Protein AF-A0A355FLI8-F1 (afdb_monomer)

Radius of gyration: 20.4 Å; Cα contacts (8 Å, |Δi|>4): 63; chains: 1; bounding box: 35×43×58 Å

pLDDT: mean 83.74, std 13.77, range [33.19, 95.75]

Structure (mmCIF, N/CA/C/O backbone):
data_AF-A0A355FLI8-F1
#
_entry.id   AF-A0A355FLI8-F1
#
loop_
_atom_site.group_PDB
_atom_site.id
_atom_site.type_symbol
_atom_site.label_atom_id
_atom_site.label_alt_id
_atom_site.label_comp_id
_atom_site.label_asym_id
_atom_site.label_entity_id
_atom_site.label_seq_id
_atom_site.pdbx_PDB_ins_code
_atom_site.Cartn_x
_atom_site.Cartn_y
_atom_site.Cartn_z
_atom_site.occupancy
_atom_site.B_iso_or_equiv
_atom_site.auth_seq_id
_atom_site.auth_comp_id
_atom_site.auth_asym_id
_atom_site.auth_atom_id
_atom_site.pdbx_PDB_model_num
ATOM 1 N N . GLU A 1 1 ? 8.936 4.999 -23.626 1.00 76.06 1 GLU A N 1
ATOM 2 C CA . GLU A 1 1 ? 9.041 3.788 -24.470 1.00 76.06 1 GLU A CA 1
ATOM 3 C C . GLU A 1 1 ? 9.319 2.562 -23.605 1.00 76.06 1 GLU A C 1
ATOM 5 O O . GLU A 1 1 ? 9.937 2.707 -22.554 1.00 76.06 1 GLU A O 1
ATOM 10 N N . LEU A 1 2 ? 8.830 1.384 -24.000 1.00 84.38 2 LEU A N 1
ATOM 11 C CA . LEU A 1 2 ? 9.020 0.122 -23.269 1.00 84.38 2 LEU A 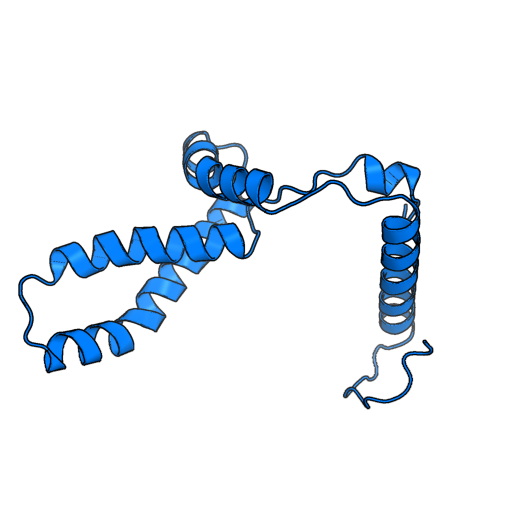CA 1
ATOM 12 C C . LEU A 1 2 ? 10.353 -0.532 -23.661 1.00 84.38 2 LEU A C 1
ATOM 14 O O . LEU A 1 2 ? 10.382 -1.493 -24.430 1.00 84.38 2 LEU A O 1
ATOM 18 N N . THR A 1 3 ? 11.449 0.042 -23.172 1.00 90.75 3 THR A N 1
ATOM 19 C CA . THR A 1 3 ? 12.825 -0.425 -23.388 1.00 90.75 3 THR A CA 1
ATOM 20 C C . THR A 1 3 ? 13.526 -0.632 -22.048 1.00 90.75 3 THR A C 1
ATOM 22 O O . THR A 1 3 ? 13.189 0.033 -21.065 1.00 90.75 3 THR A O 1
ATOM 25 N N . ILE A 1 4 ? 14.507 -1.539 -22.008 1.00 90.62 4 ILE A N 1
ATOM 26 C CA . ILE A 1 4 ? 15.278 -1.858 -20.794 1.00 90.62 4 ILE A CA 1
ATOM 27 C C . ILE A 1 4 ? 15.977 -0.599 -20.260 1.00 90.62 4 ILE A C 1
ATOM 29 O O . ILE A 1 4 ? 15.832 -0.262 -19.087 1.00 90.62 4 ILE A O 1
ATOM 33 N N . GLU A 1 5 ? 16.635 0.159 -21.142 1.00 89.19 5 GLU A N 1
ATOM 34 C CA . GLU A 1 5 ? 17.337 1.400 -20.793 1.00 89.19 5 GLU A CA 1
ATOM 35 C C . GLU A 1 5 ? 16.414 2.431 -20.133 1.00 89.19 5 GLU A C 1
ATOM 37 O O . GLU A 1 5 ? 16.752 3.010 -19.103 1.00 89.19 5 GLU A O 1
ATOM 42 N N . ASN A 1 6 ? 15.200 2.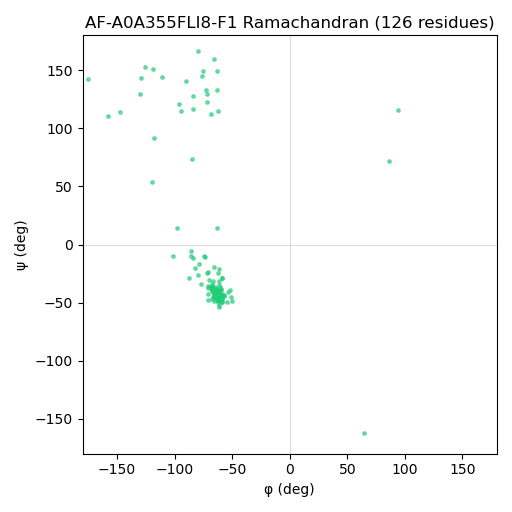625 -20.660 1.00 90.19 6 ASN A N 1
ATOM 43 C CA . ASN A 1 6 ? 14.243 3.542 -20.042 1.00 90.19 6 ASN A CA 1
ATOM 44 C C . ASN A 1 6 ? 13.685 2.984 -18.721 1.00 90.19 6 ASN A C 1
ATOM 46 O O . ASN A 1 6 ? 13.468 3.753 -17.783 1.00 90.19 6 ASN A O 1
ATOM 50 N N . ALA A 1 7 ? 13.467 1.669 -18.618 1.00 89.19 7 ALA A N 1
ATOM 51 C CA . ALA A 1 7 ? 12.965 1.029 -17.403 1.00 89.19 7 ALA A CA 1
ATOM 52 C C . ALA A 1 7 ? 13.954 1.148 -16.231 1.00 89.19 7 ALA A C 1
ATOM 54 O O . ALA A 1 7 ? 13.535 1.497 -15.128 1.00 89.19 7 ALA A O 1
ATOM 55 N N . LYS A 1 8 ? 15.261 0.985 -16.483 1.00 89.75 8 LYS A N 1
ATOM 56 C CA . LYS A 1 8 ? 16.332 1.161 -15.482 1.00 89.75 8 LYS A CA 1
ATOM 57 C C . LYS A 1 8 ? 16.366 2.560 -14.862 1.00 89.75 8 LYS A C 1
ATOM 59 O O . LYS A 1 8 ? 16.749 2.715 -13.710 1.00 89.75 8 LYS A O 1
ATOM 64 N N . THR A 1 9 ? 15.936 3.594 -15.591 1.00 89.50 9 THR A N 1
ATOM 65 C CA . THR A 1 9 ? 15.889 4.969 -15.050 1.00 89.50 9 THR A CA 1
ATOM 66 C C . THR A 1 9 ? 14.751 5.204 -14.052 1.00 89.50 9 THR A C 1
ATOM 68 O O . THR A 1 9 ? 14.683 6.272 -13.436 1.00 89.50 9 THR A O 1
ATOM 71 N N . LYS A 1 10 ? 13.809 4.262 -13.909 1.00 90.19 10 LYS A N 1
ATOM 72 C CA . LYS A 1 10 ? 12.651 4.408 -13.023 1.00 90.19 10 LYS A CA 1
ATOM 73 C C . LYS A 1 10 ? 12.964 3.870 -11.635 1.00 90.19 10 LYS A C 1
ATOM 75 O O . LYS A 1 10 ? 13.599 2.839 -11.467 1.00 90.19 10 LYS A O 1
ATOM 80 N N . THR A 1 11 ? 12.481 4.580 -10.620 1.00 88.00 11 THR A N 1
ATOM 81 C CA . THR A 1 11 ? 12.643 4.152 -9.230 1.00 88.00 11 THR A CA 1
ATOM 82 C C . THR A 1 11 ? 11.687 3.010 -8.889 1.00 88.00 11 THR A C 1
ATOM 84 O O . THR A 1 11 ? 10.537 2.995 -9.328 1.00 88.00 11 THR A O 1
ATOM 87 N N . THR A 1 12 ? 12.142 2.096 -8.035 1.00 86.88 12 THR A N 1
ATOM 88 C CA . THR A 1 12 ? 11.306 1.066 -7.402 1.00 86.88 12 THR A CA 1
ATOM 89 C C . THR A 1 12 ? 10.390 1.633 -6.311 1.00 86.88 12 THR A C 1
ATOM 91 O O . THR A 1 12 ? 9.493 0.943 -5.828 1.00 86.88 12 THR A O 1
ATOM 94 N N . LEU A 1 13 ? 10.603 2.890 -5.904 1.00 88.00 13 LEU A N 1
ATOM 95 C CA . LEU A 1 13 ? 9.931 3.512 -4.770 1.00 88.00 13 LEU A CA 1
ATOM 96 C C . LEU A 1 13 ? 8.720 4.321 -5.227 1.00 88.00 13 LEU A C 1
ATOM 98 O O . LEU A 1 13 ? 8.850 5.304 -5.956 1.00 88.00 13 LEU A O 1
ATOM 102 N N . HIS A 1 14 ? 7.538 3.965 -4.729 1.00 86.44 14 HIS A N 1
ATOM 103 C CA . HIS A 1 14 ? 6.312 4.679 -5.061 1.00 86.44 14 HIS A CA 1
ATOM 104 C C . HIS A 1 14 ? 5.507 5.048 -3.804 1.00 86.44 14 HIS A C 1
ATOM 106 O O . HIS A 1 14 ? 5.194 4.182 -2.980 1.00 86.44 14 HIS A O 1
ATOM 112 N N . PRO A 1 15 ? 5.089 6.319 -3.641 1.00 77.75 15 PRO A N 1
ATOM 113 C CA . PRO A 1 15 ? 4.371 6.761 -2.443 1.00 77.75 15 PRO A CA 1
ATOM 114 C C . PRO A 1 15 ? 2.990 6.110 -2.286 1.00 77.75 15 PRO A C 1
ATOM 116 O O . PRO A 1 15 ? 2.460 6.072 -1.180 1.00 77.75 15 PRO A O 1
ATOM 119 N N . ARG A 1 16 ? 2.423 5.556 -3.369 1.00 81.25 16 ARG A N 1
ATOM 120 C CA . ARG A 1 16 ? 1.137 4.835 -3.355 1.00 81.25 16 ARG A CA 1
ATOM 121 C C . ARG A 1 16 ? 1.273 3.306 -3.279 1.00 81.25 16 ARG A C 1
ATOM 123 O O . ARG A 1 16 ? 0.319 2.607 -3.595 1.00 81.25 16 ARG A O 1
ATOM 130 N N . CYS A 1 17 ? 2.449 2.774 -2.945 1.00 85.75 17 CYS A N 1
ATOM 131 C CA . CYS A 1 17 ? 2.638 1.326 -2.831 1.00 85.75 17 CYS A CA 1
ATOM 132 C C . CYS A 1 17 ? 1.773 0.729 -1.704 1.00 85.75 17 CYS A C 1
ATOM 134 O O . CYS A 1 17 ? 1.536 1.378 -0.682 1.00 85.75 17 CYS A O 1
ATOM 136 N N . GLY A 1 18 ? 1.348 -0.529 -1.858 1.00 83.31 18 GLY A N 1
ATOM 137 C CA . GLY A 1 18 ? 0.568 -1.251 -0.846 1.00 83.31 18 GLY A CA 1
ATOM 138 C C . GLY A 1 18 ? 1.284 -1.379 0.506 1.00 83.31 18 GLY A C 1
ATOM 139 O O . GLY A 1 18 ? 0.637 -1.360 1.550 1.00 83.31 18 GLY A O 1
ATOM 140 N N . THR A 1 19 ? 2.620 -1.402 0.517 1.00 85.19 19 THR A N 1
ATOM 141 C CA . THR A 1 19 ? 3.414 -1.373 1.759 1.00 85.19 19 THR A CA 1
ATOM 142 C C . THR A 1 19 ? 3.229 -0.064 2.531 1.00 85.19 19 THR A C 1
ATOM 144 O O . THR A 1 19 ? 3.096 -0.085 3.755 1.00 85.19 19 THR A O 1
ATOM 147 N N . SER A 1 20 ? 3.123 1.070 1.831 1.00 85.69 20 SER A N 1
ATOM 148 C CA . SER A 1 20 ? 2.781 2.361 2.438 1.00 85.69 20 SER A CA 1
ATOM 149 C C . SER A 1 20 ? 1.338 2.384 2.950 1.00 85.69 20 SER A C 1
ATOM 151 O O . SER A 1 20 ? 1.081 2.951 4.009 1.00 85.69 20 SER A O 1
ATOM 153 N N . PHE A 1 21 ? 0.397 1.740 2.249 1.00 89.69 21 PHE A N 1
ATOM 154 C CA . PHE A 1 21 ? -0.993 1.631 2.711 1.00 89.69 21 PHE A CA 1
ATOM 155 C C . PHE A 1 21 ? -1.088 0.897 4.052 1.00 89.69 21 PHE A C 1
ATOM 157 O O . PHE A 1 21 ? -1.703 1.410 4.986 1.00 89.69 21 PHE A O 1
ATOM 164 N N . LEU A 1 22 ? -0.429 -0.259 4.177 1.00 90.00 22 LEU A N 1
ATOM 165 C CA . LEU A 1 22 ? -0.415 -1.026 5.425 1.00 90.00 22 LEU A CA 1
ATOM 166 C C . LEU A 1 22 ? 0.173 -0.219 6.586 1.00 90.00 22 LEU A C 1
ATOM 168 O O . LEU A 1 22 ? -0.354 -0.266 7.697 1.00 90.00 22 LEU A O 1
ATOM 172 N N . LEU A 1 23 ? 1.218 0.569 6.327 1.00 88.62 23 LEU A N 1
ATOM 173 C CA . LEU A 1 23 ? 1.798 1.442 7.341 1.00 88.62 23 LEU A CA 1
ATOM 174 C C . LEU A 1 23 ? 0.787 2.489 7.838 1.00 88.62 23 LEU A C 1
ATOM 176 O O . LEU A 1 23 ? 0.649 2.687 9.046 1.00 88.62 23 LEU A O 1
ATOM 180 N N . TYR A 1 24 ? 0.035 3.120 6.931 1.00 89.38 24 TYR A N 1
ATOM 181 C CA . TYR A 1 24 ? -1.023 4.057 7.315 1.00 89.38 24 TYR A CA 1
ATOM 182 C C . TYR A 1 24 ? -2.146 3.377 8.094 1.00 89.38 24 TYR A C 1
ATOM 184 O O . TYR A 1 24 ? -2.631 3.958 9.061 1.00 89.38 24 TYR A O 1
ATOM 192 N N . VAL A 1 25 ? -2.533 2.154 7.727 1.00 93.19 25 VAL A N 1
ATOM 193 C CA . VAL A 1 25 ? -3.525 1.369 8.479 1.00 93.19 25 VAL A CA 1
ATOM 194 C C . VAL A 1 25 ? -3.060 1.142 9.913 1.00 93.19 25 VAL A C 1
ATOM 196 O O . VAL A 1 25 ? -3.831 1.375 10.840 1.00 93.19 25 VAL A O 1
ATOM 199 N N . VAL A 1 26 ? -1.796 0.765 10.123 1.00 92.56 26 VAL A N 1
ATOM 200 C CA . VAL A 1 26 ? -1.245 0.560 11.472 1.00 92.56 26 VAL A CA 1
ATOM 201 C C . VAL A 1 26 ? -1.264 1.858 12.282 1.00 92.56 26 VAL A C 1
ATOM 203 O O . VAL A 1 26 ? -1.765 1.859 13.406 1.00 92.56 26 VAL A O 1
ATOM 206 N N . ILE A 1 27 ? -0.798 2.974 11.714 1.00 91.56 27 ILE A N 1
ATOM 207 C CA . ILE A 1 27 ? -0.767 4.272 12.410 1.00 91.56 27 ILE A CA 1
ATOM 208 C C . ILE A 1 27 ? -2.185 4.737 12.770 1.00 91.56 27 ILE A C 1
ATOM 210 O O . ILE A 1 27 ? -2.455 5.072 13.923 1.00 91.56 27 ILE A O 1
ATOM 214 N N . VAL A 1 28 ? -3.108 4.710 11.806 1.00 93.50 28 VAL A N 1
ATOM 215 C CA . VAL A 1 28 ? -4.510 5.101 12.018 1.00 93.50 28 VAL A CA 1
ATOM 216 C C . VAL A 1 28 ? -5.176 4.183 13.040 1.00 93.50 28 VAL A C 1
ATOM 218 O O . VAL A 1 28 ? -5.891 4.664 13.917 1.00 93.50 28 VAL A O 1
ATOM 221 N N . SER A 1 29 ? -4.902 2.876 12.989 1.00 93.88 29 SER A N 1
ATOM 222 C CA . SER A 1 29 ? -5.427 1.926 13.970 1.00 93.88 29 SER A CA 1
ATOM 223 C C . SER A 1 29 ? -4.942 2.237 15.386 1.00 93.88 29 SER A C 1
ATOM 225 O O . SER A 1 29 ? -5.749 2.219 16.311 1.00 93.88 29 SER A O 1
ATOM 227 N N . ALA A 1 30 ? -3.662 2.579 15.567 1.00 93.31 30 ALA A N 1
ATOM 228 C CA . ALA A 1 30 ? -3.113 2.921 16.875 1.00 93.31 30 ALA A CA 1
ATOM 229 C C . ALA A 1 30 ? -3.794 4.168 17.451 1.00 93.31 30 ALA A C 1
ATOM 231 O O . ALA A 1 30 ? -4.196 4.155 18.611 1.00 93.31 30 ALA A O 1
ATOM 232 N N . ILE A 1 31 ? -3.997 5.201 16.627 1.00 93.94 31 ILE A N 1
ATOM 233 C CA . ILE A 1 31 ? -4.697 6.429 17.023 1.00 93.94 31 ILE A CA 1
ATOM 234 C C . ILE A 1 31 ? -6.141 6.113 17.423 1.00 93.94 31 ILE A C 1
ATOM 236 O O . ILE A 1 31 ? -6.552 6.437 18.531 1.00 93.94 31 ILE A O 1
ATOM 240 N N . ILE A 1 32 ? -6.901 5.440 16.556 1.00 93.19 32 ILE A N 1
ATOM 241 C CA . ILE A 1 32 ? -8.320 5.141 16.788 1.00 93.19 32 ILE A CA 1
ATOM 242 C C . ILE A 1 32 ? -8.510 4.253 18.021 1.00 93.19 32 ILE A C 1
ATOM 244 O O . ILE A 1 32 ? -9.334 4.558 18.882 1.00 93.19 32 ILE A O 1
ATOM 248 N N . PHE A 1 33 ? -7.733 3.175 18.144 1.00 90.81 33 PHE A N 1
ATOM 249 C CA . PHE A 1 33 ? -7.842 2.273 19.289 1.00 90.81 33 PHE A CA 1
ATOM 250 C C . PHE A 1 33 ? -7.316 2.892 20.588 1.00 90.81 33 PHE A C 1
ATOM 252 O O . PHE A 1 33 ? -7.777 2.491 21.654 1.00 90.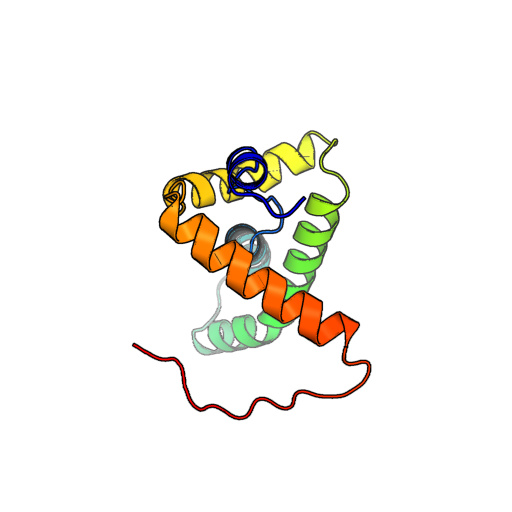81 33 PHE A O 1
ATOM 259 N N . SER A 1 34 ? -6.429 3.893 20.530 1.00 92.00 34 SER A N 1
ATOM 260 C CA . SER A 1 34 ? -5.991 4.633 21.722 1.00 92.00 34 SER A CA 1
ATOM 261 C C . SER A 1 34 ? -7.140 5.370 22.419 1.00 92.00 34 SER A C 1
ATOM 263 O O . SER A 1 34 ? -7.046 5.616 23.619 1.00 92.00 34 SER A O 1
ATOM 265 N N . PHE A 1 35 ? -8.222 5.707 21.709 1.00 90.56 35 PHE A N 1
ATOM 266 C CA . PHE A 1 35 ? -9.398 6.357 22.298 1.00 90.56 35 PHE A CA 1
ATOM 267 C C . PHE A 1 35 ? -10.416 5.371 22.897 1.00 90.56 35 PHE A C 1
ATOM 269 O O . PHE A 1 35 ? -11.350 5.799 23.567 1.00 90.56 35 PHE A O 1
ATOM 276 N N . LEU A 1 36 ? -10.264 4.059 22.673 1.00 86.50 36 LEU A N 1
ATOM 277 C CA . LEU A 1 36 ? -11.265 3.049 23.045 1.00 86.50 36 LEU A CA 1
ATOM 278 C C . LEU A 1 36 ? -11.152 2.531 24.494 1.00 86.50 36 LEU A C 1
ATOM 280 O O . LEU A 1 36 ? -12.037 1.789 24.925 1.00 86.50 36 LEU A O 1
ATOM 284 N N . GLY A 1 37 ? -10.115 2.936 25.239 1.00 83.50 37 GLY A N 1
ATOM 285 C CA . GLY A 1 37 ? -9.928 2.608 26.659 1.00 83.50 37 GLY A CA 1
ATOM 286 C C . GLY A 1 37 ? -9.717 1.116 26.954 1.00 83.50 37 GLY A C 1
ATOM 287 O O . GLY A 1 37 ? -9.380 0.329 26.066 1.00 83.50 37 GLY A O 1
ATOM 288 N N . GLU A 1 38 ? -9.902 0.720 28.219 1.00 80.25 38 GLU A N 1
ATOM 289 C CA . GLU A 1 38 ? -9.875 -0.694 28.606 1.00 80.25 38 GLU A CA 1
ATOM 290 C C . GLU A 1 38 ? -11.126 -1.423 28.115 1.00 80.25 38 GLU A C 1
ATOM 292 O O . GLU A 1 38 ? -12.255 -0.990 28.343 1.00 80.25 38 GLU A O 1
ATOM 297 N N . GLN A 1 39 ? -10.921 -2.558 27.446 1.00 83.94 39 GLN A N 1
ATOM 298 C CA . GLN A 1 39 ? -11.998 -3.370 26.889 1.00 83.94 39 GLN A CA 1
ATOM 299 C C . GLN A 1 39 ? -11.855 -4.824 27.317 1.00 83.94 39 GLN A C 1
ATOM 301 O O . GLN A 1 39 ? -10.753 -5.374 27.358 1.00 83.94 39 GLN A O 1
ATOM 306 N N . THR A 1 40 ? -12.990 -5.473 27.573 1.00 90.25 40 THR A N 1
ATOM 307 C CA . THR A 1 40 ? -13.037 -6.925 27.772 1.00 90.25 40 THR A CA 1
ATOM 308 C C . THR A 1 40 ? -12.656 -7.661 26.480 1.00 90.25 40 THR A C 1
ATOM 310 O O . THR A 1 40 ? -12.744 -7.107 25.381 1.00 90.25 40 THR A O 1
ATOM 313 N N . LEU A 1 41 ? -12.241 -8.930 26.586 1.00 89.69 41 LEU A N 1
ATOM 314 C CA . LEU A 1 41 ? -11.782 -9.734 25.440 1.00 89.69 41 LEU A CA 1
ATOM 315 C C . LEU A 1 41 ? -12.772 -9.732 24.263 1.00 89.69 41 LEU A C 1
ATOM 317 O O . LEU A 1 41 ? -12.368 -9.523 23.121 1.00 89.69 41 LEU A O 1
ATOM 321 N N . VAL A 1 42 ? -14.065 -9.911 24.543 1.00 92.56 42 VAL A N 1
ATOM 322 C CA . VAL A 1 42 ? -15.119 -9.944 23.515 1.00 92.56 42 VAL A CA 1
ATOM 323 C C . VAL A 1 42 ? -15.287 -8.574 22.862 1.00 92.56 42 VAL A C 1
ATOM 325 O O . VAL A 1 42 ? -15.297 -8.467 21.637 1.00 92.56 42 VAL A O 1
ATOM 328 N N . MET A 1 43 ? -15.349 -7.514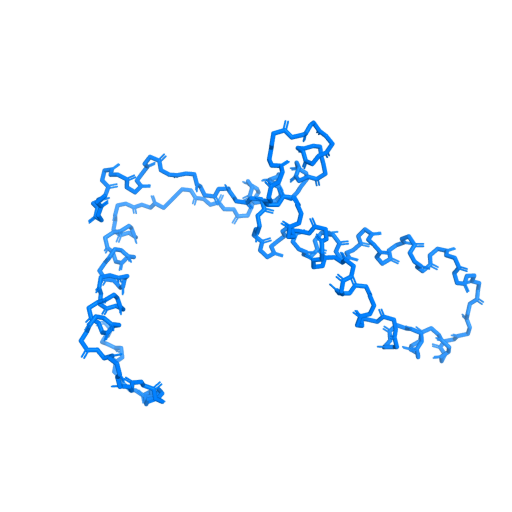 23.670 1.00 89.81 43 MET A N 1
ATOM 329 C CA . MET A 1 43 ? -15.503 -6.145 23.181 1.00 89.81 43 MET A CA 1
ATOM 330 C C . MET A 1 43 ? -14.330 -5.737 22.279 1.00 89.81 43 MET A C 1
ATOM 332 O O . MET A 1 43 ? -14.541 -5.117 21.239 1.00 89.81 43 MET A O 1
ATOM 336 N N . ARG A 1 44 ? -13.111 -6.184 22.605 1.00 89.69 44 ARG A N 1
ATOM 337 C CA . ARG A 1 44 ? -11.905 -5.960 21.799 1.00 89.69 44 ARG A CA 1
ATOM 338 C C . ARG A 1 44 ? -11.958 -6.637 20.426 1.00 89.69 44 ARG A C 1
ATOM 340 O O . ARG A 1 44 ? -11.434 -6.089 19.457 1.00 89.69 44 ARG A O 1
ATOM 347 N N . PHE A 1 45 ? -12.555 -7.824 20.327 1.00 92.12 45 PHE A N 1
ATOM 348 C CA . PHE A 1 45 ? -12.744 -8.503 19.041 1.00 92.12 45 PHE A CA 1
ATOM 349 C C . PHE A 1 45 ? -13.798 -7.801 18.188 1.00 92.12 45 PHE A C 1
ATOM 351 O O . PHE A 1 45 ? -13.547 -7.498 17.021 1.00 92.12 45 PHE A O 1
ATOM 358 N N . VAL A 1 46 ? -14.950 -7.492 18.786 1.00 93.94 46 VAL A N 1
ATOM 359 C CA . VAL A 1 46 ? -16.057 -6.820 18.095 1.00 93.94 46 VAL A CA 1
ATOM 360 C C . VAL A 1 46 ? -15.629 -5.443 17.589 1.00 93.94 46 VAL A C 1
ATOM 362 O O . VAL A 1 46 ? -15.847 -5.129 16.420 1.00 93.94 46 VAL A O 1
ATOM 365 N N . SER A 1 47 ? -14.956 -4.644 18.423 1.00 92.19 47 SER A N 1
ATOM 366 C CA . SER A 1 47 ? -14.501 -3.307 18.035 1.00 92.19 47 SER A CA 1
ATOM 367 C C . SER A 1 47 ? -13.528 -3.349 16.861 1.00 92.19 47 SER A C 1
ATOM 369 O O . SER A 1 47 ? -13.652 -2.555 15.936 1.00 92.19 47 SER A O 1
ATOM 371 N N . ARG A 1 48 ? -12.610 -4.319 16.813 1.00 91.12 48 ARG A N 1
ATOM 372 C CA . ARG A 1 48 ? -11.693 -4.464 15.672 1.00 91.12 48 ARG A CA 1
ATOM 373 C C . ARG A 1 48 ? -12.426 -4.773 14.376 1.00 91.12 48 ARG A C 1
ATOM 375 O O . ARG A 1 48 ? -12.145 -4.129 13.374 1.00 91.12 48 ARG A O 1
ATOM 382 N N . ILE A 1 49 ? -13.371 -5.709 14.393 1.00 94.25 49 ILE A N 1
ATOM 383 C CA . ILE A 1 49 ? -14.119 -6.084 13.185 1.00 94.25 49 ILE A CA 1
ATOM 384 C C . ILE A 1 49 ? -14.965 -4.908 12.684 1.00 94.25 49 ILE A C 1
ATOM 386 O O . ILE A 1 49 ? -14.954 -4.609 11.493 1.00 94.25 49 ILE A O 1
ATOM 390 N N . VAL A 1 50 ? -15.648 -4.203 13.589 1.00 94.81 50 VAL A N 1
ATOM 391 C CA . VAL A 1 50 ? -16.525 -3.079 13.228 1.00 94.81 50 VAL A CA 1
ATOM 392 C C . VAL A 1 50 ? -15.736 -1.851 12.769 1.00 94.81 50 VAL A C 1
ATOM 394 O O . VAL A 1 50 ? -16.166 -1.168 11.843 1.00 94.81 50 VAL A O 1
ATOM 397 N N . LEU A 1 51 ? -14.582 -1.556 13.378 1.00 94.00 51 LEU A N 1
ATOM 398 C CA . LEU A 1 51 ? -13.778 -0.382 13.020 1.00 94.00 51 LEU A CA 1
ATOM 399 C C . LEU A 1 51 ? -12.844 -0.624 11.823 1.00 94.00 51 LEU A C 1
ATOM 401 O O . LEU A 1 51 ? -12.309 0.343 11.282 1.00 94.00 51 LEU A O 1
ATOM 405 N N . LEU A 1 52 ? -12.660 -1.868 11.366 1.00 93.06 52 LEU A N 1
ATOM 406 C CA . LEU A 1 52 ? -11.803 -2.183 10.215 1.00 93.06 52 LEU A CA 1
ATOM 407 C C . LEU A 1 52 ? -12.171 -1.396 8.940 1.00 93.06 52 LEU A C 1
ATOM 409 O O . LEU A 1 52 ? -11.268 -0.779 8.369 1.00 93.06 52 LEU A O 1
ATOM 413 N N . PRO A 1 53 ? -13.446 -1.338 8.499 1.00 93.88 53 PRO A N 1
ATOM 414 C CA . PRO A 1 53 ? -13.843 -0.543 7.335 1.00 93.88 53 PRO A CA 1
ATOM 415 C C . PRO A 1 53 ? -13.545 0.952 7.496 1.00 93.88 53 PRO A C 1
ATOM 417 O O . PRO A 1 53 ? -13.105 1.598 6.547 1.00 93.88 53 PRO A O 1
ATOM 420 N N . LEU A 1 54 ? -13.736 1.495 8.703 1.00 95.38 54 LEU A N 1
ATOM 421 C CA . LEU A 1 54 ? -13.453 2.898 9.007 1.00 95.38 54 LEU A CA 1
ATOM 422 C C . LEU A 1 54 ? -11.953 3.195 8.899 1.00 95.38 54 LEU A C 1
ATOM 424 O O . LEU A 1 54 ? -11.558 4.145 8.226 1.00 95.38 54 LEU A O 1
ATOM 428 N N . ILE A 1 55 ? -11.119 2.361 9.528 1.00 95.75 55 ILE A N 1
ATOM 429 C CA . ILE A 1 55 ? -9.657 2.483 9.469 1.00 95.75 55 ILE A CA 1
ATOM 430 C C . ILE A 1 55 ? -9.194 2.395 8.011 1.00 95.75 55 ILE A C 1
ATOM 432 O O . ILE A 1 55 ? -8.462 3.268 7.551 1.00 95.75 55 ILE A O 1
ATOM 436 N N . ALA A 1 56 ? -9.664 1.389 7.266 1.00 93.62 56 ALA A N 1
ATOM 437 C CA . ALA A 1 56 ? -9.308 1.199 5.863 1.00 93.62 56 ALA A CA 1
ATOM 438 C C . ALA A 1 56 ? -9.717 2.396 4.989 1.00 93.62 56 ALA A C 1
ATOM 440 O O . ALA A 1 56 ? -8.922 2.841 4.161 1.00 93.62 56 ALA A O 1
ATOM 441 N N . GLY A 1 57 ? -10.915 2.951 5.199 1.00 94.94 57 GLY A N 1
ATOM 442 C CA . GLY A 1 57 ? -11.398 4.129 4.477 1.00 94.94 57 GLY A CA 1
ATOM 443 C C . GLY A 1 57 ? -10.544 5.372 4.736 1.00 94.94 57 GLY A C 1
ATOM 444 O O . GLY A 1 57 ? -10.130 6.047 3.794 1.00 94.94 57 GLY A O 1
ATOM 445 N N . ILE A 1 58 ? -10.202 5.639 6.000 1.00 94.50 58 ILE A N 1
ATOM 446 C CA . ILE A 1 58 ? -9.329 6.763 6.365 1.00 94.50 58 ILE A CA 1
ATOM 447 C C . ILE A 1 58 ? -7.935 6.575 5.754 1.00 94.50 58 ILE A C 1
ATOM 449 O O . ILE A 1 58 ? -7.405 7.488 5.120 1.00 94.50 58 ILE A O 1
ATOM 453 N N . SER A 1 59 ? -7.345 5.385 5.886 1.00 92.38 59 SER A N 1
ATOM 454 C CA . SER A 1 59 ? -6.034 5.080 5.303 1.00 92.38 59 SER A CA 1
ATOM 455 C C . SER A 1 59 ? -6.029 5.189 3.774 1.00 92.38 59 SER A C 1
ATOM 457 O O . SER A 1 59 ? -5.034 5.642 3.203 1.00 92.38 59 SER A O 1
ATOM 459 N N . TYR A 1 60 ? -7.130 4.825 3.108 1.00 91.44 60 TYR A N 1
ATOM 460 C CA . TYR A 1 60 ? -7.286 4.964 1.660 1.00 91.44 60 TYR A CA 1
ATOM 461 C C . TYR A 1 60 ? -7.286 6.435 1.220 1.00 91.44 60 TYR A C 1
AT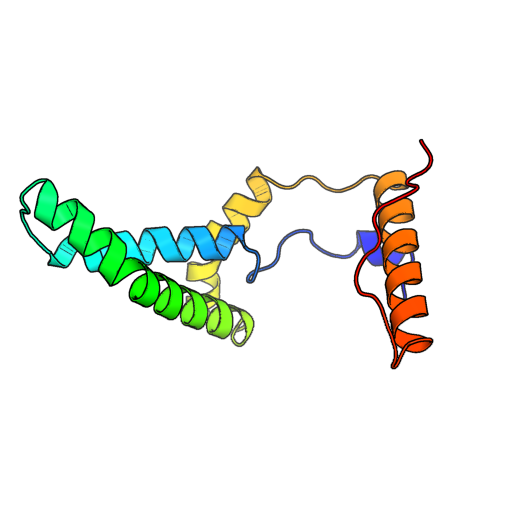OM 463 O O . TYR A 1 60 ? -6.579 6.809 0.281 1.00 91.44 60 TYR A O 1
ATOM 471 N N . GLU A 1 61 ? -8.021 7.300 1.916 1.00 91.88 61 GLU A N 1
ATOM 472 C CA . GLU A 1 61 ? -8.023 8.728 1.587 1.00 91.88 61 GLU A CA 1
ATOM 473 C C . GLU A 1 61 ? -6.654 9.369 1.864 1.00 91.88 61 GLU A C 1
ATOM 475 O O . GLU A 1 61 ? -6.156 10.140 1.042 1.00 91.88 61 GLU A O 1
ATOM 480 N N . ILE A 1 62 ? -5.962 8.972 2.939 1.00 87.69 62 ILE A N 1
ATOM 481 C CA . ILE A 1 62 ? -4.590 9.426 3.225 1.00 87.69 62 ILE A CA 1
ATOM 482 C C . ILE A 1 62 ? -3.635 9.069 2.075 1.00 87.69 62 ILE A C 1
ATOM 484 O O . ILE A 1 62 ? -2.911 9.942 1.589 1.00 87.69 62 ILE A O 1
ATOM 488 N N . ILE A 1 63 ? -3.629 7.818 1.594 1.00 85.44 63 ILE A N 1
ATOM 489 C CA . ILE A 1 63 ? -2.717 7.410 0.509 1.00 85.44 63 ILE A CA 1
ATOM 490 C C . ILE A 1 63 ? -3.079 8.063 -0.831 1.00 85.44 63 ILE A C 1
ATOM 492 O O . ILE A 1 63 ? -2.195 8.465 -1.594 1.00 85.44 63 ILE A O 1
ATOM 496 N N . LYS A 1 64 ? -4.376 8.238 -1.101 1.00 86.12 64 LYS A N 1
ATOM 497 C CA . LYS A 1 64 ? -4.885 8.927 -2.291 1.00 86.12 64 LYS A CA 1
ATOM 498 C C . LYS A 1 64 ? -4.449 10.391 -2.316 1.00 86.12 64 LYS A C 1
ATOM 500 O O . LYS A 1 64 ? -3.970 10.868 -3.347 1.00 86.12 64 LYS A O 1
ATOM 505 N N . ILE A 1 65 ? -4.541 11.093 -1.186 1.00 83.94 65 ILE A N 1
ATOM 506 C CA . ILE A 1 65 ? -4.115 12.493 -1.075 1.00 83.94 65 ILE A CA 1
ATOM 507 C C . ILE A 1 65 ? -2.588 12.608 -1.120 1.00 83.94 65 ILE A C 1
ATOM 509 O O . ILE A 1 65 ? -2.079 13.464 -1.848 1.00 83.94 65 ILE A O 1
ATOM 513 N N . SER A 1 66 ? -1.863 11.721 -0.428 1.00 80.00 66 SER A N 1
ATOM 514 C CA . SER A 1 66 ? -0.394 11.638 -0.461 1.00 80.00 66 SER A CA 1
ATOM 515 C C . SER A 1 66 ? 0.129 11.508 -1.892 1.00 80.00 66 SER A C 1
ATOM 517 O O . SER A 1 66 ? 1.078 12.178 -2.296 1.00 80.00 66 SER A O 1
ATOM 519 N N . GLY A 1 67 ? -0.557 10.706 -2.704 1.00 76.06 67 GLY A N 1
ATOM 520 C CA . GLY A 1 67 ? -0.241 10.549 -4.107 1.00 76.06 67 GLY A CA 1
ATOM 521 C C . GLY A 1 67 ? -0.589 11.748 -4.994 1.00 76.06 67 GLY A C 1
ATOM 522 O O . GLY A 1 67 ? 0.008 11.874 -6.062 1.00 76.06 67 GLY A O 1
ATOM 523 N N . LYS A 1 68 ? -1.549 12.596 -4.606 1.00 77.44 68 LYS A N 1
ATOM 524 C CA . LYS A 1 68 ? -1.967 13.790 -5.364 1.00 77.44 68 LYS A CA 1
ATOM 525 C C . LYS A 1 68 ? -1.125 15.026 -5.019 1.00 77.44 68 LYS A C 1
ATOM 527 O O . LYS A 1 68 ? -0.925 15.875 -5.878 1.00 77.44 68 LYS A O 1
ATOM 532 N N . HIS A 1 69 ? -0.601 15.112 -3.794 1.00 73.06 69 HIS A N 1
ATOM 533 C CA . HIS A 1 69 ? 0.104 16.291 -3.275 1.00 73.06 69 HIS A CA 1
ATOM 534 C C . HIS A 1 69 ? 1.555 15.983 -2.883 1.00 73.06 69 HIS A C 1
ATOM 536 O O . HIS A 1 69 ? 1.991 16.291 -1.774 1.00 73.06 69 HIS A O 1
ATOM 542 N N . GLN A 1 70 ? 2.331 15.414 -3.809 1.00 65.69 70 GLN A N 1
ATOM 543 C CA . GLN A 1 70 ? 3.749 15.085 -3.583 1.00 65.69 70 GLN A CA 1
ATOM 544 C C . GLN A 1 70 ? 4.632 16.315 -3.283 1.00 65.69 70 GLN A C 1
ATOM 546 O O . GLN A 1 70 ? 5.697 16.174 -2.688 1.00 65.69 70 GLN A O 1
ATOM 551 N N . ALA A 1 71 ? 4.193 17.519 -3.670 1.00 65.31 71 ALA A N 1
ATOM 552 C CA . ALA A 1 71 ? 4.936 18.765 -3.467 1.00 65.31 71 ALA A CA 1
ATOM 553 C C . ALA A 1 71 ? 4.834 19.333 -2.036 1.00 65.31 71 ALA A C 1
ATOM 555 O O . ALA A 1 71 ? 5.645 20.171 -1.647 1.00 65.31 71 ALA A O 1
ATOM 556 N N . PHE A 1 72 ? 3.859 18.894 -1.234 1.00 76.75 72 PHE A N 1
ATOM 557 C CA . PHE A 1 72 ? 3.665 19.410 0.123 1.00 76.75 72 PHE A CA 1
ATOM 558 C C . PHE A 1 72 ? 4.582 18.691 1.124 1.00 76.75 72 PHE A C 1
ATOM 560 O O . PHE A 1 72 ? 4.558 17.463 1.231 1.00 76.75 72 PHE A O 1
ATOM 567 N N . ILE A 1 73 ? 5.345 19.464 1.911 1.00 76.38 73 ILE A N 1
ATOM 568 C CA . ILE A 1 73 ? 6.325 18.956 2.893 1.00 76.38 73 ILE A CA 1
ATOM 569 C C . ILE A 1 73 ? 5.713 17.915 3.845 1.00 76.38 73 ILE A C 1
ATOM 571 O O . ILE A 1 73 ? 6.341 16.900 4.139 1.00 76.38 73 ILE A O 1
ATOM 575 N N . LEU A 1 74 ? 4.466 18.133 4.278 1.00 79.44 74 LEU A N 1
ATOM 576 C CA . LEU A 1 74 ? 3.779 17.254 5.223 1.00 79.44 74 LEU A CA 1
ATOM 577 C C . LEU A 1 74 ? 3.572 15.844 4.649 1.00 79.44 74 LEU A C 1
ATOM 579 O O . LEU A 1 74 ? 3.838 14.849 5.321 1.00 79.44 74 LEU A O 1
ATOM 583 N N . TRP A 1 75 ? 3.167 15.749 3.380 1.00 78.81 75 TRP A N 1
ATOM 584 C CA . TRP A 1 75 ? 2.966 14.467 2.701 1.00 78.81 75 TRP A CA 1
ATOM 585 C C . TRP A 1 75 ? 4.283 13.751 2.420 1.00 78.81 75 TRP A C 1
ATOM 587 O O . TRP A 1 75 ? 4.328 12.520 2.446 1.00 78.81 75 TRP A O 1
ATOM 597 N N . LYS A 1 76 ? 5.367 14.502 2.205 1.00 77.81 76 LYS A N 1
ATOM 598 C CA . LYS A 1 76 ? 6.714 13.942 2.059 1.00 77.81 76 LYS A CA 1
ATOM 599 C C . LYS A 1 76 ? 7.195 13.291 3.357 1.00 77.81 76 LYS A C 1
ATOM 601 O O . LYS A 1 76 ? 7.728 12.191 3.302 1.00 77.81 76 LYS A O 1
ATOM 606 N N . ILE A 1 77 ? 6.953 13.917 4.511 1.00 82.44 77 ILE A N 1
ATOM 607 C CA . ILE A 1 77 ? 7.285 13.342 5.827 1.00 82.44 77 ILE A CA 1
ATOM 608 C C . ILE A 1 77 ? 6.431 12.102 6.104 1.00 82.44 77 ILE A C 1
ATOM 610 O O . ILE A 1 77 ? 6.960 11.071 6.506 1.00 82.44 77 ILE A O 1
ATOM 614 N N . LEU A 1 78 ? 5.123 12.176 5.843 1.00 81.06 78 LEU A N 1
ATOM 615 C CA . LEU A 1 78 ? 4.205 11.073 6.126 1.00 81.06 78 LEU A CA 1
ATOM 616 C C . LEU A 1 78 ? 4.460 9.839 5.238 1.00 81.06 78 LEU A C 1
ATOM 618 O O . LEU A 1 78 ? 4.336 8.712 5.708 1.00 81.06 78 LEU A O 1
ATOM 622 N N . SER A 1 79 ? 4.869 10.040 3.981 1.00 81.19 79 SER A N 1
ATOM 623 C CA . SER A 1 79 ? 5.225 8.951 3.056 1.00 81.19 79 SER A CA 1
ATOM 624 C C . SER A 1 79 ? 6.651 8.428 3.227 1.00 81.19 79 SER A C 1
ATOM 626 O O . SER A 1 79 ? 6.929 7.293 2.837 1.00 81.19 79 SER A O 1
ATOM 628 N N . TRP A 1 80 ? 7.544 9.205 3.844 1.00 86.19 80 TRP A N 1
ATOM 629 C CA . TRP A 1 80 ? 8.934 8.826 4.093 1.00 86.19 80 TRP A CA 1
ATOM 630 C C . TRP A 1 80 ? 9.111 7.448 4.751 1.00 86.19 80 TRP A C 1
ATOM 632 O O . TRP A 1 80 ? 9.876 6.648 4.208 1.00 86.19 80 TRP A O 1
ATOM 642 N N . PRO A 1 81 ? 8.403 7.093 5.844 1.00 86.44 81 PRO A N 1
ATOM 643 C CA . PRO A 1 81 ? 8.574 5.777 6.457 1.00 86.44 81 PRO A CA 1
ATOM 644 C C . PRO A 1 81 ? 8.090 4.634 5.548 1.00 86.44 81 PRO A C 1
ATOM 646 O O . PRO A 1 81 ? 8.689 3.559 5.545 1.00 86.44 81 PRO A O 1
ATOM 649 N N . GLY A 1 82 ? 7.071 4.868 4.713 1.00 85.75 82 GLY A N 1
ATOM 650 C CA . GLY A 1 82 ? 6.621 3.896 3.711 1.00 85.75 82 GLY A CA 1
ATOM 651 C C . GLY A 1 82 ? 7.658 3.673 2.607 1.00 85.75 82 GLY A C 1
ATOM 652 O O . GLY A 1 82 ? 7.915 2.538 2.210 1.00 85.75 82 GLY A O 1
ATOM 653 N N . LEU A 1 83 ? 8.321 4.743 2.158 1.00 87.56 83 LEU A N 1
ATOM 654 C CA . LEU A 1 83 ? 9.426 4.657 1.197 1.00 87.56 83 LEU A CA 1
ATOM 655 C C . LEU A 1 83 ? 10.657 3.972 1.805 1.00 87.56 83 LEU A C 1
ATOM 657 O O . LEU A 1 83 ? 11.345 3.226 1.115 1.00 87.56 83 LEU A O 1
ATOM 661 N N . MET A 1 84 ? 10.923 4.184 3.095 1.00 88.19 84 MET A N 1
ATOM 662 C CA . MET A 1 84 ? 12.013 3.512 3.806 1.00 88.19 84 MET A CA 1
ATOM 663 C C . MET A 1 84 ? 11.764 2.003 3.914 1.00 88.19 84 MET A C 1
ATOM 665 O O . MET A 1 84 ? 12.671 1.215 3.661 1.00 88.19 84 MET A O 1
ATOM 669 N N . MET A 1 85 ? 10.524 1.594 4.203 1.00 87.00 85 MET A N 1
ATOM 670 C CA . MET A 1 85 ? 10.134 0.181 4.167 1.00 87.00 85 MET A CA 1
ATOM 671 C C . MET A 1 85 ? 10.334 -0.427 2.780 1.00 87.00 85 MET A C 1
ATOM 673 O O . MET A 1 85 ? 10.893 -1.510 2.668 1.00 87.00 85 MET A O 1
ATOM 677 N N . GLN A 1 86 ? 9.953 0.285 1.717 1.00 89.88 86 GLN A N 1
ATOM 678 C CA . GLN A 1 86 ? 10.202 -0.177 0.350 1.00 89.88 86 GLN A CA 1
ATOM 679 C C . GLN A 1 86 ? 11.698 -0.297 0.046 1.00 89.88 86 GLN A C 1
ATOM 681 O O . GLN A 1 86 ? 12.104 -1.266 -0.581 1.00 89.88 86 GLN A O 1
ATOM 686 N N . ARG A 1 87 ? 12.546 0.621 0.524 1.00 89.19 87 ARG A N 1
ATOM 687 C CA . ARG A 1 87 ? 14.008 0.475 0.390 1.00 89.19 87 ARG A CA 1
ATOM 688 C C . ARG A 1 87 ? 14.549 -0.763 1.094 1.00 89.19 87 ARG A C 1
ATOM 690 O O . ARG A 1 87 ? 15.541 -1.315 0.643 1.00 89.19 87 ARG A O 1
ATOM 697 N N . LEU A 1 88 ? 13.919 -1.182 2.190 1.00 89.50 88 LEU A N 1
ATOM 698 C CA . LEU A 1 88 ? 14.303 -2.399 2.899 1.00 89.50 88 LEU A CA 1
ATOM 699 C C . LEU A 1 88 ? 13.817 -3.667 2.177 1.00 89.50 88 LEU A C 1
ATOM 701 O O . LEU A 1 88 ? 14.496 -4.687 2.229 1.00 89.50 88 LEU A O 1
ATOM 705 N N . THR A 1 89 ? 12.653 -3.619 1.520 1.00 87.56 89 THR A N 1
ATOM 706 C CA . THR A 1 89 ? 12.009 -4.803 0.923 1.00 87.56 89 THR A CA 1
ATOM 707 C C . THR A 1 89 ? 12.177 -4.941 -0.590 1.00 87.56 89 THR A C 1
ATOM 709 O O . THR A 1 89 ? 11.826 -5.985 -1.134 1.00 87.56 89 THR A O 1
ATOM 712 N N . THR A 1 90 ? 12.693 -3.925 -1.285 1.00 90.50 90 THR A N 1
ATOM 713 C CA . THR A 1 90 ? 12.898 -3.942 -2.743 1.00 90.50 90 THR A CA 1
ATOM 714 C C . THR A 1 90 ? 14.381 -3.981 -3.095 1.00 90.50 90 THR A C 1
ATOM 716 O O . THR A 1 90 ? 15.212 -3.372 -2.424 1.00 90.50 90 THR A O 1
ATOM 719 N N . ARG A 1 91 ? 14.706 -4.697 -4.174 1.00 89.94 91 ARG A N 1
ATOM 720 C CA . ARG A 1 91 ? 16.031 -4.733 -4.804 1.00 89.94 91 ARG A CA 1
ATOM 721 C C . ARG A 1 91 ? 15.899 -4.224 -6.236 1.00 89.94 91 ARG A C 1
ATOM 723 O O . ARG A 1 91 ? 14.830 -4.377 -6.828 1.00 89.94 91 ARG A O 1
ATOM 730 N N . GLU A 1 92 ? 16.956 -3.632 -6.783 1.00 91.31 92 GLU A N 1
ATOM 731 C CA . GLU A 1 92 ? 16.977 -3.305 -8.211 1.00 91.31 92 GLU A CA 1
ATOM 732 C C . GLU A 1 92 ? 16.908 -4.599 -9.047 1.00 91.31 92 GLU A C 1
ATOM 734 O O . GLU A 1 92 ? 17.591 -5.576 -8.704 1.00 91.31 92 GLU A O 1
ATOM 739 N N . PRO A 1 93 ? 16.032 -4.649 -10.069 1.00 90.94 93 PRO A N 1
ATOM 740 C CA . PRO A 1 93 ? 15.880 -5.813 -10.933 1.00 90.94 93 PRO A CA 1
ATOM 741 C C . PRO A 1 93 ? 17.044 -5.925 -11.921 1.00 90.94 93 PRO A C 1
ATOM 743 O O . PRO A 1 93 ? 17.593 -4.915 -12.359 1.00 90.94 93 PRO A O 1
ATOM 746 N N . ASP A 1 94 ? 17.382 -7.156 -12.292 1.00 93.88 94 ASP A N 1
ATOM 747 C CA . ASP A 1 94 ? 18.380 -7.431 -13.330 1.00 93.88 94 ASP A CA 1
ATOM 748 C C . ASP A 1 94 ? 17.798 -7.265 -14.750 1.00 93.88 94 ASP A C 1
ATOM 750 O O . ASP A 1 94 ? 16.579 -7.191 -14.931 1.00 93.88 94 ASP A O 1
ATOM 754 N N . GLU A 1 95 ? 18.656 -7.221 -15.770 1.00 93.56 95 GLU A N 1
ATOM 755 C CA . GLU A 1 95 ? 18.269 -7.035 -17.176 1.00 93.56 95 GLU A CA 1
ATOM 756 C C . GLU A 1 95 ? 17.289 -8.104 -17.667 1.00 93.56 95 GLU A C 1
ATOM 758 O O . GLU A 1 95 ? 16.266 -7.759 -18.258 1.00 93.56 95 GLU A O 1
ATOM 763 N N . GLU A 1 96 ? 17.535 -9.374 -17.341 1.00 94.62 96 GLU A N 1
ATOM 764 C CA . GLU A 1 96 ? 16.641 -10.485 -17.698 1.00 94.62 96 GLU A CA 1
ATOM 765 C C . GLU A 1 96 ? 15.247 -10.312 -17.071 1.00 94.62 96 GLU A C 1
ATOM 767 O O . GLU A 1 96 ? 14.217 -10.549 -17.704 1.00 94.62 96 GLU A O 1
ATOM 772 N N . GLN A 1 97 ? 15.187 -9.829 -15.824 1.00 94.38 97 GLN A N 1
ATOM 773 C CA . GLN A 1 97 ? 13.918 -9.577 -15.135 1.00 94.38 97 GLN A CA 1
ATOM 774 C C . GLN A 1 97 ? 13.154 -8.415 -15.782 1.00 94.38 97 GLN A C 1
ATOM 776 O O . GLN A 1 97 ? 11.925 -8.454 -15.871 1.00 94.38 97 GLN A O 1
ATOM 781 N N . LEU A 1 98 ? 13.873 -7.383 -16.237 1.00 92.88 98 LEU A N 1
ATOM 782 C CA . LEU A 1 98 ? 13.295 -6.254 -16.962 1.00 92.88 98 LEU A CA 1
ATOM 783 C C . LEU A 1 98 ? 12.766 -6.673 -18.336 1.00 92.88 98 LEU A C 1
ATOM 785 O O . LEU A 1 98 ? 11.690 -6.219 -18.720 1.00 92.88 98 LEU A O 1
ATOM 789 N N . GLU A 1 99 ? 13.475 -7.543 -19.054 1.00 93.19 99 GLU A N 1
ATOM 790 C CA . GLU A 1 99 ? 13.035 -8.069 -20.348 1.00 93.19 99 GLU A CA 1
ATOM 791 C C . GLU A 1 99 ? 11.717 -8.839 -20.215 1.00 93.19 99 GLU A C 1
ATOM 793 O O . GLU A 1 99 ? 10.736 -8.498 -20.881 1.00 93.19 99 GLU A O 1
ATOM 798 N N . VAL 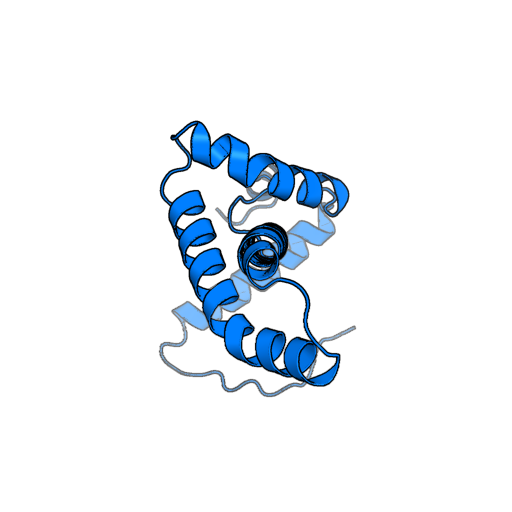A 1 100 ? 11.652 -9.795 -19.283 1.00 94.88 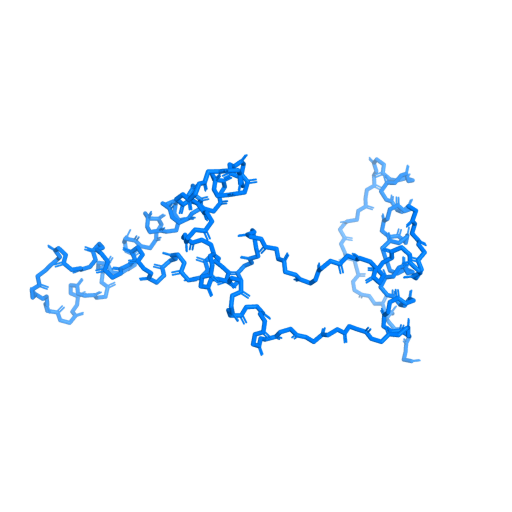100 VAL A N 1
ATOM 799 C CA . VAL A 1 100 ? 10.432 -10.571 -19.009 1.00 94.88 100 VAL A CA 1
ATOM 800 C C . VAL A 1 100 ? 9.277 -9.654 -18.596 1.00 94.88 100 VAL A C 1
ATOM 802 O O . VAL A 1 100 ? 8.157 -9.807 -19.087 1.00 94.88 100 VAL A O 1
ATOM 805 N N . ALA A 1 101 ? 9.533 -8.660 -17.738 1.00 93.56 101 ALA A N 1
ATOM 806 C CA . ALA A 1 101 ? 8.512 -7.707 -17.303 1.00 93.56 101 ALA A CA 1
ATOM 807 C C . ALA A 1 101 ? 7.981 -6.838 -18.457 1.00 93.56 101 ALA A C 1
ATOM 809 O O . ALA A 1 101 ? 6.776 -6.598 -18.548 1.00 93.56 101 ALA A O 1
ATOM 810 N N . ILE A 1 102 ? 8.862 -6.375 -19.350 1.00 93.50 102 ILE A N 1
ATOM 811 C CA . ILE A 1 102 ? 8.478 -5.594 -20.532 1.00 93.50 102 ILE A CA 1
ATOM 812 C C . ILE A 1 102 ? 7.648 -6.448 -21.490 1.00 93.50 102 ILE A C 1
ATOM 814 O O . ILE A 1 102 ? 6.652 -5.956 -22.021 1.00 93.50 102 ILE A O 1
ATOM 818 N N . LEU A 1 103 ? 8.036 -7.703 -21.709 1.00 92.69 103 LEU A N 1
ATOM 819 C CA . LEU A 1 103 ? 7.348 -8.612 -22.621 1.00 92.69 103 LEU A CA 1
ATOM 820 C C . LEU A 1 103 ? 5.941 -8.948 -22.105 1.00 92.69 103 LEU A C 1
ATOM 822 O O . LEU A 1 103 ? 4.970 -8.809 -22.846 1.00 92.69 103 LEU A O 1
ATOM 826 N N . ALA A 1 104 ? 5.811 -9.241 -20.807 1.00 94.12 104 ALA A N 1
ATOM 827 C CA . ALA A 1 104 ? 4.517 -9.437 -20.155 1.00 94.12 104 ALA A CA 1
ATOM 828 C C . ALA A 1 104 ? 3.619 -8.188 -20.240 1.00 94.12 104 ALA A C 1
ATOM 830 O O . ALA A 1 104 ? 2.432 -8.294 -20.546 1.00 94.12 104 ALA A O 1
ATOM 831 N N . LEU A 1 105 ? 4.174 -6.992 -20.005 1.00 92.38 105 LEU A N 1
ATOM 832 C CA . LEU A 1 105 ? 3.413 -5.743 -20.086 1.00 92.38 105 LEU A CA 1
ATOM 833 C C . LEU A 1 105 ? 2.972 -5.422 -21.522 1.00 92.38 105 LEU A C 1
ATOM 835 O O . LEU A 1 105 ? 1.857 -4.950 -21.725 1.00 92.38 105 LEU A O 1
ATOM 839 N N . ARG A 1 106 ? 3.821 -5.686 -22.523 1.00 91.12 106 ARG A N 1
ATOM 840 C CA . ARG A 1 106 ? 3.475 -5.507 -23.942 1.00 91.12 106 ARG A CA 1
ATOM 841 C C . ARG A 1 106 ? 2.325 -6.408 -24.364 1.00 91.12 106 ARG A C 1
ATOM 843 O O . ARG A 1 106 ? 1.454 -5.939 -25.088 1.00 91.12 106 ARG A O 1
ATOM 850 N N . GLU A 1 107 ? 2.314 -7.655 -23.904 1.00 90.12 107 GLU A N 1
ATOM 851 C CA . GLU A 1 107 ? 1.239 -8.596 -24.214 1.00 90.12 107 GLU A CA 1
ATOM 852 C C . GLU A 1 107 ? -0.096 -8.100 -23.652 1.00 90.12 107 GLU A C 1
ATOM 854 O O . GLU A 1 107 ? -1.071 -7.998 -24.388 1.00 90.12 107 GLU A O 1
ATOM 859 N N . VAL A 1 108 ? -0.127 -7.673 -22.383 1.00 90.38 108 VAL A N 1
ATOM 860 C CA . VAL A 1 108 ? -1.343 -7.112 -21.767 1.00 90.38 108 VAL A CA 1
ATOM 861 C C . VAL A 1 108 ? -1.843 -5.883 -22.527 1.00 90.38 108 VAL A C 1
ATOM 863 O O . VAL A 1 108 ? -3.028 -5.811 -22.829 1.00 90.38 108 VAL A O 1
ATOM 866 N N . LEU A 1 109 ? -0.957 -4.950 -22.886 1.00 89.12 109 LEU A N 1
ATOM 867 C CA . LEU A 1 109 ? -1.339 -3.759 -23.654 1.00 89.12 109 LEU A CA 1
ATOM 868 C C . LEU A 1 109 ? -1.850 -4.113 -25.056 1.00 89.12 109 LEU A C 1
ATOM 870 O O . LEU A 1 109 ? -2.808 -3.518 -25.532 1.00 89.12 109 LEU A O 1
ATOM 874 N N . THR A 1 110 ? -1.239 -5.107 -25.702 1.00 87.50 110 THR A N 1
ATOM 875 C CA . THR A 1 110 ? -1.672 -5.597 -27.018 1.00 87.50 110 THR A CA 1
ATOM 876 C C . THR A 1 110 ? -3.051 -6.244 -26.922 1.00 87.50 110 THR A C 1
ATOM 878 O O . THR A 1 110 ? -3.893 -6.038 -27.792 1.00 87.50 110 THR A O 1
ATOM 881 N N . LEU A 1 111 ? -3.316 -6.998 -25.853 1.00 87.00 111 LEU A N 1
ATOM 882 C CA . LEU A 1 111 ? -4.640 -7.542 -25.573 1.00 87.00 111 LEU A CA 1
ATOM 883 C C . LEU A 1 111 ? -5.653 -6.427 -25.291 1.00 87.00 111 LEU A C 1
ATOM 885 O O . LEU A 1 111 ? -6.730 -6.477 -25.864 1.00 87.00 111 LEU A O 1
ATOM 889 N N . GLU A 1 112 ? -5.333 -5.417 -24.478 1.00 85.69 112 GLU A N 1
ATOM 890 C CA . GLU A 1 112 ? -6.227 -4.277 -24.208 1.00 85.69 112 GLU A CA 1
ATOM 891 C C . GLU A 1 112 ? -6.564 -3.483 -25.482 1.00 85.69 112 GLU A C 1
ATOM 893 O O . GLU A 1 112 ? -7.735 -3.186 -25.720 1.00 85.69 112 GLU A O 1
ATOM 898 N N . ASP A 1 113 ? -5.574 -3.205 -26.337 1.00 83.62 113 ASP A N 1
ATOM 899 C CA . ASP A 1 113 ? -5.772 -2.488 -27.604 1.00 83.62 113 ASP A CA 1
ATOM 900 C C . ASP A 1 113 ? -6.591 -3.310 -28.618 1.00 83.62 113 ASP A C 1
ATOM 902 O O . ASP A 1 113 ? -7.414 -2.757 -29.354 1.00 83.62 113 ASP A O 1
ATOM 906 N N . ASN A 1 114 ? -6.404 -4.635 -28.653 1.00 77.50 114 ASN A N 1
ATOM 907 C CA . ASN A 1 114 ? -7.160 -5.532 -29.532 1.00 77.50 114 ASN A CA 1
ATOM 908 C C . ASN A 1 114 ? -8.560 -5.871 -28.981 1.00 77.50 114 ASN A C 1
ATOM 910 O O . ASN A 1 114 ? -9.468 -6.161 -29.764 1.00 77.50 114 ASN A O 1
ATOM 914 N N . ASN A 1 115 ? -8.761 -5.814 -27.657 1.00 58.22 115 ASN A N 1
ATOM 915 C CA . ASN A 1 115 ? -9.997 -6.187 -26.973 1.00 58.22 115 ASN A CA 1
ATOM 916 C C . ASN A 1 115 ? -10.647 -5.018 -26.213 1.00 58.22 115 ASN A C 1
ATOM 918 O O . ASN A 1 115 ? -10.619 -4.947 -24.986 1.00 58.22 115 ASN A O 1
ATOM 922 N N . ASN A 1 116 ? -11.544 -4.325 -26.919 1.00 55.16 116 ASN A N 1
ATOM 923 C CA . ASN A 1 116 ? -12.853 -3.953 -26.358 1.00 55.16 116 ASN A CA 1
ATOM 924 C C . ASN A 1 116 ? -13.733 -5.189 -26.019 1.00 55.16 116 ASN A C 1
ATOM 926 O O . ASN A 1 116 ? -14.938 -5.046 -25.821 1.00 55.16 116 ASN A O 1
ATOM 930 N N . ASN A 1 117 ? -13.183 -6.411 -25.978 1.00 52.28 117 ASN A N 1
ATOM 931 C CA . ASN A 1 117 ? -13.908 -7.627 -25.629 1.00 52.28 117 ASN A CA 1
ATOM 932 C C . ASN A 1 117 ? -12.992 -8.759 -25.137 1.00 52.28 117 ASN A C 1
ATOM 934 O O . ASN A 1 117 ? -12.390 -9.441 -25.944 1.00 52.28 117 ASN A O 1
ATOM 938 N N . VAL A 1 118 ? -13.090 -9.081 -23.840 1.00 52.56 118 VAL A N 1
ATOM 939 C CA . VAL A 1 118 ? -12.799 -10.400 -23.228 1.00 52.56 118 VAL A CA 1
ATOM 940 C C . VAL A 1 118 ? -11.381 -10.588 -22.670 1.00 52.56 118 VAL A C 1
ATOM 942 O O . VAL A 1 118 ? -10.417 -10.684 -23.416 1.00 52.56 118 VAL A O 1
ATOM 945 N N . LEU A 1 119 ? -11.309 -10.776 -21.341 1.00 53.47 119 LEU A N 1
ATOM 946 C CA . LEU A 1 119 ? -10.974 -12.077 -20.733 1.00 53.47 119 LEU A CA 1
ATOM 947 C C . LEU A 1 119 ? -11.697 -12.279 -19.377 1.00 53.47 119 LEU A C 1
ATOM 949 O O . LEU A 1 119 ? -11.345 -11.629 -18.393 1.00 53.47 119 LEU A O 1
ATOM 953 N N . PRO A 1 120 ? -12.638 -13.239 -19.250 1.00 45.97 120 PRO A N 1
ATOM 954 C CA . PRO A 1 120 ? -12.646 -14.139 -18.113 1.00 45.97 120 PRO A CA 1
ATOM 955 C C . PRO A 1 120 ? -11.461 -15.099 -18.283 1.00 45.97 120 PRO A C 1
ATOM 957 O O . PRO A 1 120 ? -11.303 -15.768 -19.302 1.00 45.97 120 PRO A O 1
ATOM 960 N N . ILE A 1 121 ? -10.593 -15.109 -17.284 1.00 49.31 121 ILE A N 1
ATOM 961 C CA . ILE A 1 121 ? -9.338 -15.858 -17.255 1.00 49.31 121 ILE A CA 1
ATOM 962 C C . ILE A 1 121 ? -9.628 -17.366 -17.330 1.00 49.31 121 ILE A C 1
ATOM 964 O O . ILE A 1 121 ? -10.176 -17.922 -16.378 1.00 49.31 121 ILE A O 1
ATOM 968 N N . ASN A 1 122 ? -9.217 -18.043 -18.409 1.00 40.94 122 ASN A N 1
ATOM 969 C CA . ASN A 1 122 ? -8.994 -19.489 -18.364 1.00 40.94 122 ASN A CA 1
ATOM 970 C C . ASN A 1 122 ? -7.510 -19.748 -18.070 1.00 40.94 122 ASN A C 1
ATOM 972 O O . ASN A 1 122 ? -6.635 -19.378 -18.847 1.00 40.94 122 ASN A O 1
ATOM 976 N N . LYS A 1 123 ? -7.241 -20.351 -16.908 1.00 52.19 123 LYS A N 1
ATOM 977 C CA . LYS A 1 123 ? -5.929 -20.872 -16.519 1.00 52.19 123 LYS A CA 1
ATOM 978 C C . LYS A 1 123 ? -5.604 -22.069 -17.406 1.00 52.19 123 LYS A C 1
ATOM 980 O O . LYS A 1 123 ? -6.208 -23.110 -17.187 1.00 52.19 123 LYS A O 1
ATOM 985 N N . GLN A 1 124 ? -4.612 -21.968 -18.282 1.00 51.19 124 GLN A N 1
ATOM 986 C CA . GLN A 1 124 ? -3.687 -23.063 -18.597 1.00 51.19 124 GLN A CA 1
ATOM 987 C C . GLN A 1 124 ? -2.597 -22.561 -19.550 1.00 51.19 124 GLN A C 1
ATOM 989 O O . GLN A 1 124 ? -2.878 -21.755 -20.423 1.00 51.19 124 GLN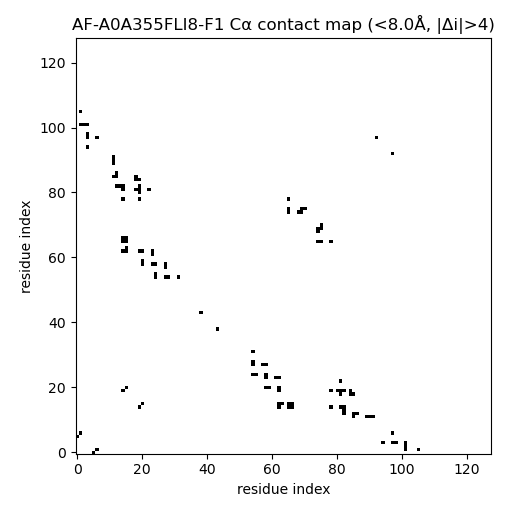 A O 1
ATOM 994 N N . GLU A 1 125 ? -1.378 -23.062 -19.328 1.00 46.25 125 GLU A N 1
ATOM 995 C CA . GLU A 1 125 ? -0.156 -22.882 -20.133 1.00 46.25 125 GLU A CA 1
ATOM 996 C C . GLU A 1 125 ? 0.689 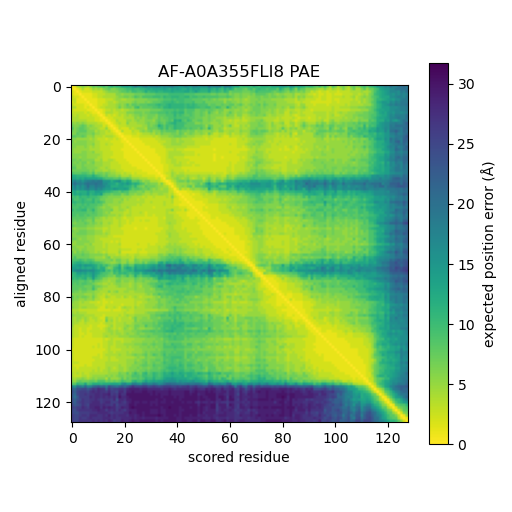-21.633 -19.831 1.00 46.25 125 GLU A C 1
ATOM 998 O O . GLU A 1 125 ? 0.826 -20.707 -20.621 1.00 46.25 125 GLU A O 1
ATOM 1003 N N . ALA A 1 126 ? 1.357 -21.674 -18.673 1.00 33.19 126 ALA A N 1
ATOM 1004 C CA . ALA A 1 126 ? 2.705 -21.124 -18.564 1.00 33.19 126 ALA A CA 1
ATOM 1005 C C . ALA A 1 126 ? 3.688 -22.210 -19.051 1.00 33.19 126 ALA A C 1
ATOM 1007 O O . ALA A 1 126 ? 3.716 -23.281 -18.432 1.00 33.19 126 ALA A O 1
ATOM 1008 N N . PRO A 1 127 ? 4.448 -22.005 -20.141 1.00 41.31 127 PRO A N 1
ATOM 1009 C CA . PRO A 1 127 ? 5.557 -22.887 -20.466 1.00 41.31 127 PRO A CA 1
ATOM 1010 C C . PRO A 1 127 ? 6.706 -22.634 -19.478 1.00 41.31 127 PRO A C 1
ATOM 1012 O O . PRO A 1 127 ? 7.021 -21.485 -19.161 1.00 41.31 127 PRO A O 1
ATOM 1015 N N . VAL A 1 128 ? 7.247 -23.740 -18.958 1.00 46.47 128 VAL A N 1
ATOM 1016 C CA . VAL A 1 128 ? 8.451 -23.833 -18.112 1.00 46.47 128 VAL A CA 1
ATOM 1017 C C . VAL A 1 128 ? 9.686 -23.422 -18.900 1.00 46.47 128 VAL A C 1
ATOM 1019 O O . VAL A 1 128 ? 9.768 -23.833 -20.080 1.00 46.47 128 VAL A O 1
#

Solvent-accessible surface area (backbone atoms only — not comparable to full-atom values): 7739 Å² total; per-residue (Å²): 123,99,43,66,76,59,52,70,76,53,76,93,69,56,73,69,37,70,69,28,43,54,51,40,34,53,54,48,43,53,59,59,56,66,73,60,66,90,65,57,76,67,55,50,52,54,50,50,65,68,44,44,65,57,39,50,51,53,27,49,54,52,38,55,48,40,61,73,40,66,85,40,69,68,38,46,60,69,37,42,63,33,45,50,51,43,63,73,76,54,74,90,77,53,70,70,58,44,50,54,50,47,53,55,51,50,52,55,52,52,48,52,75,73,32,98,64,85,79,84,84,77,91,80,83,82,84,129

Secondary structure (DSSP, 8-state):
---HHHHHTS-S--TT-HHHHHHHHHHHHHHHHHTS-S--HHHHHHHHHHHHHHHHHHHHHHHHHHHH-TTSHHHHHHHHHHHHHHHHH--PPPHHHHHHHHHHHHHHHHHHHH-SS-----------

Foldseek 3Di:
DLDLVVVLVDDLFDLLDVLLLVVQLVVLCCVVVVVVPDDDPVRVVVCCVVCVVVSSVVSVVLSVVLRVCVPDPVSCVSSVVSRVVSVVVDDRDDSVRSVVVSVVVVVVVVCVVVDPDDDPDDDDDDDD

Sequence (128 aa):
ELTIENAKTKTTLHPRCGTSFLLYVVIVSAIIFSFLGEQTLVMRFVSRIVLLPLIAGISYEIIKISGKHQAFILWKILSWPGLMMQRLTTREPDEEQLEVAILALREVLTLEDNNNNVLPINKQEAPV

Mean predicted aligned error: 8.95 Å